Protein AF-X8BE16-F1 (afdb_monomer)

pLDDT: mean 88.5, std 15.66, range [42.41, 98.69]

InterPro domains:
  IPR003726 Homocysteine-binding domain [PF02574] (1-75)
  IPR003726 Homocysteine-binding domain [PS50970] (1-75)
  IPR036589 Homocysteine-binding domain superfamily [G3DSA:3.20.20.330] (1-87)
  IPR036589 Homocysteine-binding domain superfamily [SSF82282] (1-118)
  IPR050554 Methionine Synthase/Corrinoid [PTHR458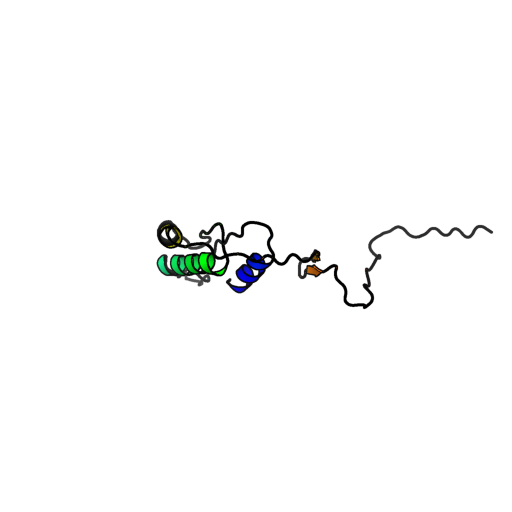33] (1-114)

Nearest PDB structures (foldseek):
  8ssc-assembly1_A  TM=8.757E-01  e=8.999E-10  Thermus thermophilus HB8
  1q7q-assembly2_B  TM=9.076E-01  e=7.620E-06  Thermotoga maritima
  1q8a-assembly1_A  TM=9.041E-01  e=8.679E-06  Thermotoga maritima
  3bol-assembly1_A  TM=9.064E-01  e=9.263E-06  Thermotoga maritima
  4v87-assembly2_CN  TM=3.162E-01  e=3.890E+00  Thermus thermophilus HB8

Secondary structure (DSSP, 8-state):
-HHHHHHHHHH-SS--EE---SSS-EEETTEEE----HHHHHHHHHHHHHHH--SEE---TT--HHHHHHHHHHHTTPPPPP-------EEE-SS-EEES---SS------TT-----------

Mean predicted aligned error: 8.75 Å

Foldseek 3Di:
DLVVLQVCLQAPPDAAEDAEELDDWDQDPVGTARPRDLQNLLVVVLVSQQPRVHDYYYYDHNDDPSSRVSNVVSNPPRDGHDGNYDYFDWDDDPPDTDGPDDDPDDDDDDPVPDPDDPPPDPDD

Organism: NCBI:txid1299334

Structure (mmCIF, N/CA/C/O backbone):
data_AF-X8BE16-F1
#
_entry.id   AF-X8BE16-F1
#
loop_
_atom_site.group_PDB
_atom_site.id
_atom_site.type_symbol
_atom_site.label_atom_id
_atom_site.label_alt_id
_atom_site.label_comp_id
_atom_site.label_asym_id
_atom_site.label_entity_id
_atom_site.label_seq_id
_atom_site.pdbx_PDB_ins_code
_atom_site.Cartn_x
_atom_site.Cartn_y
_atom_site.Cartn_z
_atom_site.occupancy
_atom_site.B_iso_or_equiv
_atom_site.auth_seq_id
_atom_site.auth_comp_id
_atom_site.auth_asym_id
_atom_site.auth_atom_id
_atom_site.pdbx_PDB_model_num
ATOM 1 N N . MET A 1 1 ? -3.693 6.414 -4.199 1.00 84.44 1 MET A N 1
ATOM 2 C CA . MET A 1 1 ? -2.834 5.275 -3.798 1.00 84.44 1 MET A CA 1
ATOM 3 C C . MET A 1 1 ? -2.577 4.322 -4.964 1.00 84.44 1 MET A C 1
ATOM 5 O O . MET A 1 1 ? -1.422 4.008 -5.215 1.00 84.44 1 MET A O 1
ATOM 9 N N . SER A 1 2 ? -3.610 3.931 -5.716 1.00 91.25 2 SER A N 1
ATOM 10 C CA . SER A 1 2 ? -3.537 2.911 -6.775 1.00 91.25 2 SER A CA 1
ATOM 11 C C . SER A 1 2 ? -2.425 3.115 -7.809 1.00 91.25 2 SER A C 1
ATOM 13 O O . SER A 1 2 ? -1.755 2.152 -8.147 1.00 91.25 2 SER A O 1
ATOM 15 N N . GLU A 1 3 ? -2.147 4.348 -8.249 1.00 95.19 3 GLU A N 1
ATOM 16 C CA . GLU A 1 3 ? -1.057 4.589 -9.215 1.00 95.19 3 GLU A CA 1
ATOM 17 C C . GLU A 1 3 ? 0.333 4.246 -8.654 1.00 95.19 3 GLU A C 1
ATOM 19 O O . GLU A 1 3 ? 1.158 3.640 -9.332 1.00 95.19 3 GLU A O 1
ATOM 24 N N . HIS A 1 4 ? 0.579 4.541 -7.375 1.00 95.25 4 HIS A N 1
ATOM 25 C CA . HIS A 1 4 ? 1.850 4.210 -6.726 1.00 95.25 4 HIS A CA 1
ATOM 26 C C . HIS A 1 4 ? 2.001 2.691 -6.586 1.00 95.25 4 HIS A C 1
ATOM 28 O O . HIS A 1 4 ? 3.076 2.147 -6.829 1.00 95.25 4 HIS A O 1
ATOM 34 N N . LEU A 1 5 ? 0.910 1.994 -6.251 1.00 97.12 5 LEU A N 1
ATOM 35 C CA . LEU A 1 5 ? 0.890 0.532 -6.186 1.00 97.12 5 LEU A CA 1
ATOM 36 C C . LEU A 1 5 ? 1.083 -0.095 -7.562 1.00 97.12 5 LEU A C 1
ATOM 38 O O . LEU A 1 5 ? 1.858 -1.037 -7.685 1.00 97.12 5 LEU A O 1
ATOM 42 N N . ARG A 1 6 ? 0.448 0.447 -8.602 1.00 96.12 6 ARG A N 1
ATOM 43 C CA . ARG A 1 6 ? 0.628 0.015 -9.990 1.00 96.12 6 ARG A CA 1
ATOM 44 C C . ARG A 1 6 ? 2.083 0.138 -10.425 1.00 96.12 6 ARG A C 1
ATOM 46 O O . ARG A 1 6 ? 2.637 -0.822 -10.959 1.00 96.12 6 ARG A O 1
ATOM 53 N N . HIS A 1 7 ? 2.708 1.283 -10.157 1.00 95.12 7 HIS A N 1
ATOM 54 C CA . HIS A 1 7 ? 4.119 1.505 -10.451 1.00 95.12 7 HIS A CA 1
ATOM 55 C C . HIS A 1 7 ? 5.007 0.506 -9.693 1.00 95.12 7 HIS A C 1
ATOM 57 O O . HIS A 1 7 ? 5.761 -0.249 -10.306 1.00 95.12 7 HIS A O 1
ATOM 63 N N . LEU A 1 8 ? 4.870 0.420 -8.366 1.00 96.00 8 LEU A N 1
ATOM 64 C CA . LEU A 1 8 ? 5.670 -0.502 -7.555 1.00 96.00 8 LEU A CA 1
ATOM 65 C C . LEU A 1 8 ? 5.468 -1.963 -7.966 1.00 96.00 8 LEU A C 1
ATOM 67 O O . LEU A 1 8 ? 6.434 -2.7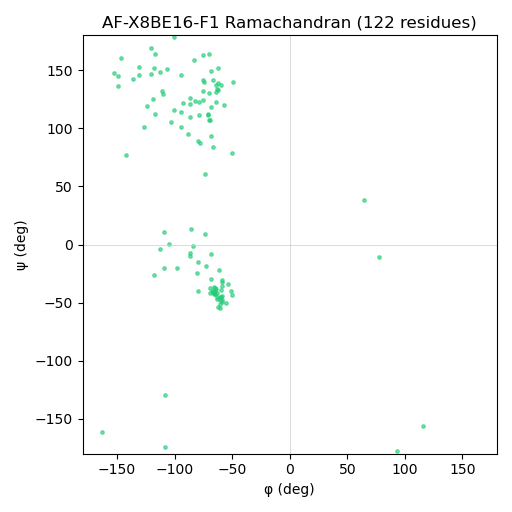13 -8.048 1.00 96.00 8 LEU A O 1
ATOM 71 N N . SER A 1 9 ? 4.246 -2.370 -8.291 1.00 96.69 9 SER A N 1
ATOM 72 C CA . SER A 1 9 ? 3.946 -3.761 -8.647 1.00 96.69 9 SER A CA 1
ATOM 73 C C . SER A 1 9 ? 4.566 -4.173 -9.978 1.00 96.69 9 SER A C 1
ATOM 75 O O . SER A 1 9 ? 4.949 -5.336 -10.123 1.00 96.69 9 SER A O 1
ATOM 77 N N . ARG A 1 10 ? 4.735 -3.217 -10.902 1.00 96.25 10 ARG A N 1
ATOM 78 C CA . ARG A 1 10 ? 5.411 -3.402 -12.195 1.00 96.25 10 ARG A CA 1
ATOM 79 C C . ARG A 1 10 ? 6.933 -3.349 -12.114 1.00 96.25 10 ARG A C 1
ATOM 81 O O . ARG A 1 10 ? 7.578 -3.915 -12.985 1.00 96.25 10 ARG A O 1
ATOM 88 N N . HIS A 1 11 ? 7.523 -2.687 -11.120 1.00 95.62 11 HIS A N 1
ATOM 89 C CA . HIS A 1 11 ? 8.974 -2.434 -11.112 1.00 95.62 11 HIS A CA 1
ATOM 90 C C . HIS 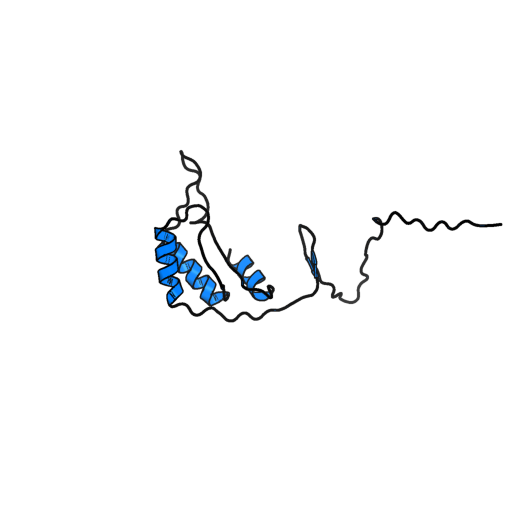A 1 11 ? 9.726 -3.068 -9.937 1.00 95.62 11 HIS A C 1
ATOM 92 O O . HIS A 1 11 ? 10.914 -3.379 -10.055 1.00 95.62 11 HIS A O 1
ATOM 98 N N . ALA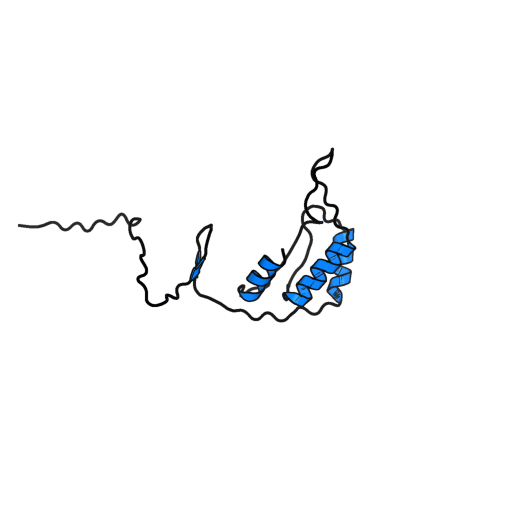 A 1 12 ? 9.068 -3.297 -8.800 1.00 95.62 12 ALA A N 1
ATOM 99 C CA . ALA A 1 12 ? 9.707 -3.921 -7.653 1.00 95.62 12 ALA A CA 1
ATOM 100 C C . ALA A 1 12 ? 9.991 -5.400 -7.946 1.00 95.62 12 ALA A C 1
ATOM 102 O O . ALA A 1 12 ? 9.107 -6.154 -8.337 1.00 95.62 12 ALA A O 1
ATOM 103 N N . ARG A 1 13 ? 11.226 -5.837 -7.690 1.00 95.31 13 ARG A N 1
ATOM 104 C CA . ARG A 1 13 ? 11.625 -7.257 -7.769 1.00 95.31 13 ARG A CA 1
ATOM 105 C C . ARG A 1 13 ? 11.320 -8.045 -6.492 1.00 95.31 13 ARG A C 1
ATOM 107 O O . ARG A 1 13 ? 11.614 -9.229 -6.408 1.00 95.31 13 ARG A O 1
ATOM 114 N N . ILE A 1 14 ? 10.766 -7.365 -5.494 1.00 96.00 14 ILE A N 1
ATOM 115 C CA . ILE A 1 14 ? 10.456 -7.894 -4.167 1.00 96.00 14 ILE A CA 1
ATOM 116 C C . ILE A 1 14 ? 8.941 -7.854 -3.911 1.00 96.00 14 ILE A C 1
ATOM 118 O O . ILE A 1 14 ? 8.210 -7.160 -4.638 1.00 96.00 14 ILE A O 1
ATOM 122 N N . PRO A 1 15 ? 8.450 -8.589 -2.894 1.00 96.81 15 PRO A N 1
ATOM 123 C CA . PRO A 1 15 ? 7.090 -8.443 -2.384 1.00 96.81 15 PRO A CA 1
ATOM 124 C C . PRO A 1 15 ? 6.727 -6.978 -2.113 1.00 96.81 15 PRO A C 1
ATOM 126 O O . PRO A 1 15 ? 7.555 -6.210 -1.625 1.00 96.81 15 PRO A O 1
ATOM 129 N N . VAL A 1 16 ? 5.491 -6.592 -2.439 1.00 97.56 16 VAL A N 1
ATOM 130 C CA . VAL A 1 16 ? 4.970 -5.240 -2.186 1.00 97.56 16 VAL A CA 1
ATOM 131 C C . VAL A 1 16 ? 3.913 -5.333 -1.097 1.00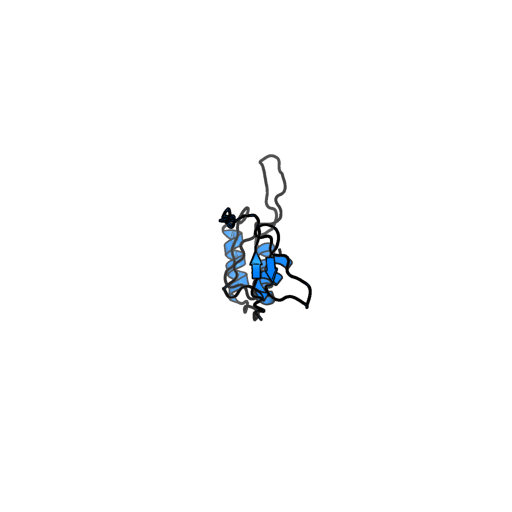 97.56 16 VAL A C 1
ATOM 133 O O . VAL A 1 16 ? 3.025 -6.186 -1.156 1.00 97.56 16 VAL A O 1
ATOM 136 N N . SER A 1 17 ? 4.019 -4.449 -0.110 1.00 97.56 17 SER A N 1
ATOM 137 C CA . SER A 1 17 ? 3.055 -4.308 0.976 1.00 97.56 17 SER A CA 1
ATOM 138 C C . SER A 1 17 ? 2.409 -2.930 0.966 1.00 97.56 17 SER A C 1
ATOM 140 O O . SER A 1 17 ? 3.058 -1.954 0.585 1.00 97.56 17 SER A O 1
ATOM 142 N N . VAL A 1 18 ? 1.174 -2.821 1.456 1.00 97.56 18 VAL A N 1
ATOM 143 C CA . VAL A 1 18 ? 0.511 -1.522 1.643 1.00 97.56 18 VAL A CA 1
ATOM 144 C C . VAL A 1 18 ? -0.204 -1.438 2.987 1.00 97.56 18 VAL A C 1
ATOM 146 O O . VAL A 1 18 ? -0.793 -2.405 3.461 1.00 97.56 18 VAL A O 1
ATOM 149 N N . MET A 1 19 ? -0.153 -0.256 3.593 1.00 97.12 19 MET A N 1
ATOM 150 C CA . MET A 1 19 ? -0.749 0.026 4.894 1.00 97.12 19 MET A CA 1
ATOM 151 C C . MET A 1 19 ? -1.335 1.448 4.882 1.00 97.12 19 MET A C 1
ATOM 153 O O . MET A 1 19 ? -0.677 2.387 5.332 1.00 97.12 19 MET A O 1
ATOM 157 N N . PRO A 1 20 ? -2.513 1.660 4.263 1.00 97.12 20 PRO A N 1
ATOM 158 C CA . PRO A 1 20 ? -3.122 2.982 4.176 1.00 97.12 20 PRO A CA 1
ATOM 159 C C . PRO A 1 20 ? -3.753 3.406 5.512 1.00 97.12 20 PRO A C 1
ATOM 161 O O . PRO A 1 20 ? -4.017 2.589 6.396 1.00 97.12 20 PRO A O 1
ATOM 164 N N . ASN A 1 21 ? -4.020 4.704 5.641 1.00 97.19 21 ASN A N 1
ATOM 165 C CA . ASN A 1 21 ? -4.870 5.239 6.706 1.00 97.19 21 ASN A CA 1
ATOM 166 C C . ASN A 1 21 ? -6.338 4.830 6.482 1.00 97.19 21 ASN A C 1
ATOM 168 O O . ASN A 1 21 ? -6.715 4.484 5.358 1.00 97.19 21 ASN A O 1
ATOM 172 N N . ALA A 1 22 ? -7.183 4.953 7.511 1.00 96.94 22 ALA A N 1
ATOM 173 C CA . ALA A 1 22 ? -8.643 4.835 7.392 1.00 96.94 22 ALA A CA 1
ATOM 174 C C . ALA A 1 22 ? -9.254 6.080 6.706 1.00 96.94 22 ALA A C 1
ATOM 176 O O . ALA A 1 22 ? -10.084 6.802 7.252 1.00 96.94 22 ALA A O 1
ATOM 177 N N . GLY A 1 23 ? -8.834 6.336 5.468 1.00 94.69 23 GLY A N 1
ATOM 178 C CA . GLY A 1 23 ? -9.259 7.485 4.674 1.00 94.69 23 GLY A CA 1
ATOM 179 C C . GLY A 1 23 ? -8.329 8.687 4.802 1.00 94.69 23 GLY A C 1
ATOM 180 O O . GLY A 1 23 ? -7.267 8.635 5.430 1.00 94.69 23 GLY A O 1
ATOM 181 N N . LEU A 1 24 ? -8.712 9.776 4.137 1.00 94.88 24 LEU A N 1
ATOM 182 C CA . LEU A 1 24 ? -8.002 11.045 4.254 1.00 94.88 24 LEU A CA 1
ATOM 183 C C . LEU A 1 24 ? -8.330 11.698 5.603 1.00 94.88 24 LEU A C 1
ATOM 185 O O . LEU A 1 24 ? -9.490 11.656 6.016 1.00 94.88 24 LEU A O 1
ATOM 189 N N . PRO A 1 25 ? -7.337 12.301 6.279 1.00 94.69 25 PRO A N 1
ATOM 190 C CA . PRO A 1 25 ? -7.571 12.965 7.549 1.00 94.69 25 PRO A CA 1
ATOM 191 C C . PRO A 1 25 ? -8.510 14.158 7.361 1.00 94.69 25 PRO A C 1
ATOM 193 O O . PRO A 1 25 ? -8.291 15.007 6.494 1.00 94.69 25 PRO A O 1
ATOM 196 N N . VAL A 1 26 ? -9.526 14.237 8.212 1.00 95.62 26 VAL A N 1
ATOM 197 C CA . VAL A 1 26 ? -10.444 15.370 8.333 1.00 95.62 26 VAL A CA 1
ATOM 198 C C . VAL A 1 26 ? -10.156 16.064 9.657 1.00 95.62 26 VAL A C 1
ATOM 200 O O . VAL A 1 26 ? -10.064 15.412 10.691 1.00 95.62 26 VAL A O 1
ATOM 203 N N . LEU A 1 27 ? -9.975 17.384 9.647 1.00 95.56 27 LEU A N 1
ATOM 204 C CA . LEU A 1 27 ? -9.734 18.133 10.881 1.00 95.56 27 LEU A CA 1
ATOM 205 C C . LEU A 1 27 ? -11.055 18.364 11.619 1.00 95.56 27 LEU A C 1
ATOM 207 O O . LEU A 1 27 ? -11.906 19.123 11.158 1.00 95.56 27 LEU A O 1
ATOM 211 N N . GLY A 1 28 ? -11.198 17.708 12.764 1.00 90.19 28 GLY A N 1
ATOM 212 C CA . GLY A 1 28 ? -12.268 17.913 13.726 1.00 90.19 28 GLY A CA 1
ATOM 213 C C . GLY A 1 28 ? -11.826 18.777 14.916 1.00 90.19 28 GLY A C 1
ATOM 214 O O . GLY A 1 28 ? -10.659 19.169 15.026 1.00 90.19 28 GLY A O 1
ATOM 215 N N . PRO A 1 29 ? -12.742 19.058 15.857 1.00 90.38 29 PRO A N 1
ATOM 216 C CA . PRO A 1 29 ? -12.462 19.866 17.048 1.00 90.38 29 PRO A CA 1
ATOM 217 C C . PRO A 1 29 ? -11.387 19.262 17.966 1.00 90.38 29 PRO A C 1
ATOM 219 O O . PRO A 1 29 ? -10.757 19.990 18.728 1.00 90.38 29 PRO A O 1
ATOM 222 N N . ASN A 1 30 ? -11.151 17.949 17.873 1.00 88.19 30 ASN A N 1
ATOM 223 C CA . ASN A 1 30 ? -10.198 17.211 18.706 1.00 88.19 30 ASN A CA 1
ATOM 224 C C . ASN A 1 30 ? -8.941 16.753 17.937 1.00 88.19 30 ASN A C 1
ATOM 226 O O . ASN A 1 30 ? -8.166 15.952 18.458 1.00 88.19 30 ASN A O 1
ATOM 230 N N . GLY A 1 31 ? -8.730 17.239 16.707 1.00 90.88 31 GLY A N 1
ATOM 231 C CA . GLY A 1 31 ? -7.603 16.855 15.853 1.00 90.88 31 GLY A CA 1
ATOM 232 C C . GLY A 1 31 ? -8.028 16.129 14.575 1.00 90.88 31 GLY A C 1
ATOM 233 O O . GLY A 1 31 ? -9.133 16.319 14.081 1.00 90.88 31 GLY A O 1
ATOM 234 N N . ALA A 1 32 ? -7.121 15.339 13.999 1.00 92.69 32 ALA A N 1
ATOM 235 C CA . ALA A 1 32 ? -7.376 14.621 12.752 1.00 92.69 32 ALA A CA 1
ATOM 236 C C . ALA A 1 32 ? -8.216 13.352 12.984 1.00 92.69 32 ALA A C 1
ATOM 238 O O . ALA A 1 32 ? -7.803 12.451 13.715 1.00 92.69 32 ALA A O 1
ATOM 239 N N . GLU A 1 33 ? -9.357 13.269 12.308 1.00 94.31 33 GLU A N 1
ATOM 240 C CA . GLU A 1 33 ? -10.275 12.132 12.272 1.00 94.31 33 GLU A CA 1
ATOM 241 C C . GLU A 1 33 ? -10.177 11.402 10.923 1.00 94.31 33 GLU A C 1
ATOM 243 O O . GLU A 1 33 ? -9.858 11.998 9.894 1.00 94.31 33 GLU A O 1
ATOM 248 N N . TYR A 1 34 ? -10.442 10.096 10.926 1.00 96.50 34 TYR A N 1
ATOM 249 C CA . TYR A 1 34 ? -10.269 9.209 9.773 1.00 96.50 34 TYR A CA 1
ATOM 250 C C . TYR A 1 34 ? -11.588 8.467 9.514 1.00 96.50 34 TYR A C 1
ATOM 252 O O . TYR A 1 34 ? -11.911 7.546 10.264 1.00 96.50 34 TYR A O 1
ATOM 260 N N . PRO A 1 35 ? -12.393 8.900 8.528 1.00 95.56 35 PRO A N 1
ATOM 261 C CA . PRO A 1 35 ? -13.803 8.514 8.443 1.00 95.56 35 PRO A CA 1
ATOM 262 C C . PRO A 1 35 ? -14.071 7.194 7.708 1.00 95.56 35 PRO A C 1
ATOM 264 O O . PRO A 1 35 ? -15.213 6.733 7.722 1.00 95.56 35 PRO A O 1
ATOM 267 N N . LEU A 1 36 ? -13.069 6.604 7.045 1.00 97.44 36 LEU A N 1
ATOM 268 C CA . LEU A 1 36 ? -13.260 5.379 6.262 1.00 97.44 36 LEU A CA 1
ATOM 269 C C . LEU A 1 36 ? -13.674 4.239 7.189 1.00 97.44 36 LEU A C 1
ATOM 271 O O . LEU A 1 36 ? -13.068 4.040 8.240 1.00 97.44 36 LEU A O 1
ATOM 275 N N . GLN A 1 37 ? -14.694 3.493 6.794 1.00 98.31 37 GLN A N 1
ATOM 276 C CA . GLN A 1 37 ? -15.230 2.399 7.583 1.00 98.31 37 GLN A CA 1
ATOM 277 C C . GLN A 1 37 ? -14.425 1.101 7.388 1.00 98.31 37 GLN A C 1
ATOM 279 O O . GLN A 1 37 ? -13.767 0.912 6.358 1.00 98.31 37 GLN A O 1
ATOM 284 N N . PRO A 1 38 ? -14.516 0.157 8.346 1.00 98.56 38 PRO A N 1
ATOM 285 C CA . PRO A 1 38 ? -13.865 -1.151 8.262 1.00 98.56 38 PRO A CA 1
ATOM 286 C C . PRO A 1 38 ? -14.103 -1.906 6.950 1.00 98.56 38 PRO A C 1
ATOM 288 O O . PRO A 1 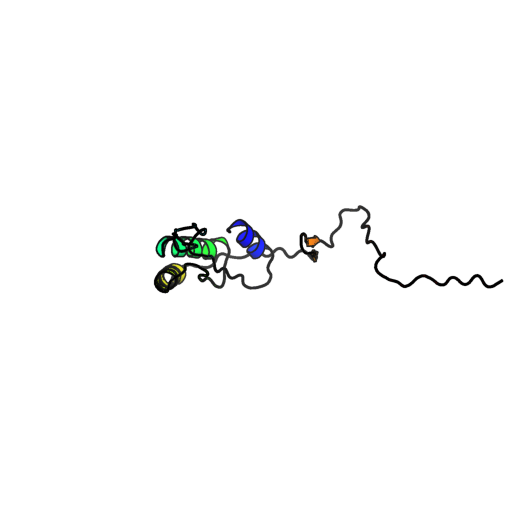38 ? -13.160 -2.464 6.389 1.00 98.56 38 PRO A O 1
ATOM 291 N N . ASP A 1 39 ? -15.341 -1.902 6.452 1.00 98.44 39 ASP A N 1
ATOM 292 C CA . ASP A 1 39 ? -15.722 -2.591 5.215 1.00 98.44 39 ASP A CA 1
ATOM 293 C C . ASP A 1 39 ? -15.122 -1.940 3.970 1.00 98.44 39 ASP A C 1
ATOM 295 O O . ASP A 1 39 ? -14.602 -2.637 3.102 1.00 98.44 39 ASP A O 1
ATOM 299 N N . GLU A 1 40 ? -15.117 -0.609 3.917 1.00 98.19 40 GLU A N 1
ATOM 300 C CA . GLU A 1 40 ? -14.561 0.147 2.792 1.00 98.19 40 GLU A CA 1
ATOM 301 C C . GLU A 1 40 ? -13.045 -0.073 2.677 1.00 98.19 40 GLU A C 1
ATOM 303 O O . GLU A 1 40 ? -12.507 -0.252 1.582 1.00 98.19 40 GLU A O 1
ATOM 308 N N . LEU A 1 41 ? -12.338 -0.114 3.816 1.00 98.31 41 LEU A N 1
ATOM 309 C CA . LEU A 1 41 ? -10.913 -0.440 3.830 1.00 98.31 41 LEU A CA 1
ATOM 310 C C . LEU A 1 41 ? -10.658 -1.883 3.369 1.00 98.31 41 LEU A C 1
ATOM 312 O O . LEU A 1 41 ? -9.714 -2.132 2.615 1.00 98.31 41 LEU A O 1
ATOM 316 N N . ALA A 1 42 ? -11.481 -2.829 3.826 1.00 98.25 42 ALA A N 1
ATOM 317 C CA . ALA A 1 42 ? -11.369 -4.235 3.459 1.00 98.25 42 ALA A CA 1
ATOM 318 C C . ALA A 1 42 ? -11.593 -4.460 1.958 1.00 98.25 42 ALA A C 1
ATOM 320 O O . ALA A 1 42 ? -10.792 -5.149 1.324 1.00 98.25 42 ALA A O 1
ATOM 321 N N . GLU A 1 43 ? -12.619 -3.831 1.384 1.00 97.94 43 GLU A N 1
ATOM 322 C CA . GLU A 1 43 ? -12.915 -3.881 -0.049 1.00 97.94 43 GLU A CA 1
ATOM 323 C C . GLU A 1 43 ? -11.756 -3.315 -0.880 1.00 97.94 43 GLU A C 1
ATOM 325 O O . GLU A 1 43 ? -11.268 -3.974 -1.802 1.00 97.94 43 GLU A O 1
ATOM 330 N N . ALA A 1 44 ? -11.241 -2.138 -0.505 1.00 97.44 44 ALA A N 1
ATOM 331 C CA . ALA A 1 44 ? -10.120 -1.519 -1.204 1.00 97.44 44 ALA A CA 1
ATOM 332 C C . ALA A 1 44 ? -8.859 -2.402 -1.180 1.00 97.44 44 ALA A C 1
ATOM 334 O O . ALA A 1 44 ? -8.210 -2.591 -2.211 1.00 97.44 44 ALA A O 1
ATOM 335 N N . LEU A 1 45 ? -8.507 -2.968 -0.020 1.00 97.94 45 LEU A N 1
ATOM 336 C CA . LEU A 1 45 ? -7.321 -3.819 0.118 1.00 97.94 45 LEU A CA 1
ATOM 337 C C . LEU A 1 45 ? -7.472 -5.164 -0.602 1.00 97.94 45 LEU A C 1
ATOM 339 O O . LEU A 1 45 ? -6.508 -5.619 -1.219 1.00 97.94 45 LEU A O 1
ATOM 343 N N . ALA A 1 46 ? -8.661 -5.770 -0.585 1.00 98.00 46 ALA A N 1
ATOM 344 C CA . ALA A 1 46 ? -8.958 -6.960 -1.381 1.00 98.00 46 ALA A CA 1
ATOM 345 C C . ALA A 1 46 ? -8.789 -6.680 -2.884 1.00 98.00 46 ALA A C 1
ATOM 347 O O . ALA A 1 46 ? -8.110 -7.439 -3.580 1.00 98.00 46 ALA A O 1
ATOM 348 N N . GLY A 1 47 ? -9.316 -5.547 -3.362 1.00 97.56 47 GLY A N 1
ATOM 349 C CA . GLY A 1 47 ? -9.129 -5.088 -4.738 1.00 97.56 47 GLY A CA 1
ATOM 350 C C . GLY A 1 47 ? -7.654 -4.889 -5.094 1.00 97.56 47 GLY A C 1
ATOM 351 O O . GLY A 1 47 ? -7.200 -5.361 -6.133 1.00 97.56 47 GLY A O 1
ATOM 352 N N . PHE A 1 48 ? -6.867 -4.274 -4.207 1.00 97.75 48 PHE A N 1
ATOM 353 C CA . PHE A 1 48 ? -5.435 -4.079 -4.448 1.00 97.75 48 PHE A CA 1
ATOM 354 C C . PHE A 1 48 ? -4.646 -5.387 -4.490 1.00 97.75 48 PHE A C 1
ATOM 356 O O . PHE A 1 48 ? -3.727 -5.504 -5.297 1.00 97.75 48 PHE A O 1
ATOM 363 N N . ILE A 1 49 ? -4.980 -6.381 -3.666 1.00 98.06 49 ILE A N 1
ATOM 364 C CA . ILE A 1 49 ? -4.339 -7.702 -3.740 1.00 98.06 49 ILE A CA 1
ATOM 365 C C . ILE A 1 49 ? -4.631 -8.355 -5.095 1.00 98.06 49 ILE A C 1
ATOM 367 O O . ILE A 1 49 ? -3.703 -8.836 -5.748 1.00 98.06 49 ILE A O 1
ATOM 371 N N . ALA A 1 50 ? -5.892 -8.332 -5.530 1.00 97.81 50 ALA A N 1
ATOM 372 C CA . ALA A 1 50 ? -6.309 -8.924 -6.796 1.00 97.81 50 ALA A CA 1
ATOM 373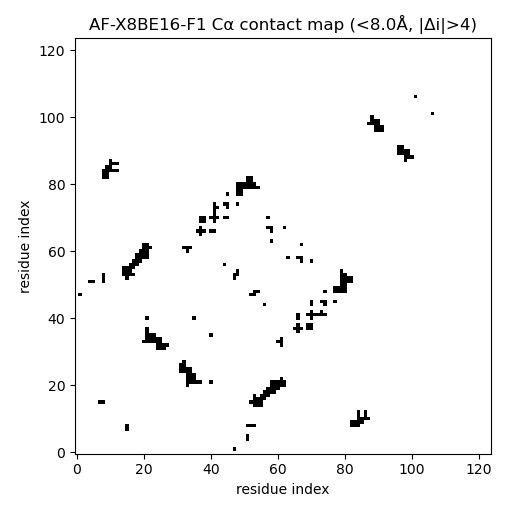 C C . ALA A 1 50 ? -5.705 -8.204 -8.017 1.00 97.81 50 ALA A C 1
ATOM 375 O O . ALA A 1 50 ? -5.238 -8.862 -8.940 1.00 97.81 50 ALA A O 1
ATOM 376 N N . GLU A 1 51 ? -5.671 -6.867 -8.025 1.00 97.50 51 GLU A N 1
ATOM 377 C CA . GLU A 1 51 ? -5.167 -6.083 -9.164 1.00 97.50 51 GLU A CA 1
ATOM 378 C C . GLU A 1 51 ? -3.632 -6.021 -9.203 1.00 97.50 51 GLU A C 1
ATOM 380 O O . GLU A 1 51 ? -3.029 -6.081 -10.274 1.00 97.50 51 GLU A O 1
ATOM 385 N N . PHE A 1 52 ? -2.985 -5.879 -8.043 1.00 97.75 52 PHE A N 1
ATOM 386 C CA . PHE A 1 52 ? -1.563 -5.533 -7.959 1.00 97.75 52 PHE A CA 1
ATOM 387 C C . PHE A 1 52 ? -0.674 -6.649 -7.405 1.00 97.75 52 PHE A C 1
ATOM 389 O O . PHE A 1 52 ? 0.544 -6.483 -7.361 1.00 97.75 52 PHE A O 1
ATOM 396 N N . GLY A 1 53 ? -1.239 -7.784 -6.985 1.00 97.44 53 GLY A N 1
ATOM 397 C CA . GLY A 1 53 ? -0.454 -8.913 -6.477 1.00 97.44 53 GLY A CA 1
ATOM 398 C C . GLY A 1 53 ? 0.301 -8.586 -5.190 1.00 97.44 53 GLY A C 1
ATOM 399 O O . GLY A 1 53 ? 1.466 -8.962 -5.024 1.00 97.44 53 GLY A O 1
ATOM 400 N N . LEU A 1 54 ? -0.332 -7.817 -4.299 1.00 97.50 54 LEU A N 1
ATOM 401 C CA . LEU A 1 54 ? 0.267 -7.432 -3.023 1.00 97.50 54 LEU A CA 1
ATOM 402 C C . LEU A 1 54 ? 0.452 -8.653 -2.120 1.00 97.50 54 LEU A C 1
ATOM 404 O O . LEU A 1 54 ? -0.399 -9.537 -2.062 1.00 97.50 54 LEU A O 1
ATOM 408 N N . SER A 1 55 ? 1.565 -8.683 -1.392 1.00 96.50 55 SER A N 1
ATOM 409 C CA . SER A 1 55 ? 1.941 -9.824 -0.546 1.00 96.50 55 SER A CA 1
ATOM 410 C C . SER A 1 55 ? 1.578 -9.630 0.924 1.00 96.50 55 SER A C 1
ATOM 412 O O . SER A 1 55 ? 1.501 -10.600 1.670 1.00 96.50 55 SER A O 1
ATOM 414 N N . LEU A 1 56 ? 1.380 -8.382 1.353 1.00 96.94 56 LEU A N 1
ATOM 415 C CA . LEU A 1 56 ? 0.995 -8.041 2.719 1.00 96.94 56 LEU A CA 1
ATOM 416 C C . LEU A 1 56 ? 0.153 -6.765 2.720 1.00 96.94 56 LEU A C 1
ATOM 418 O O . LEU A 1 56 ? 0.497 -5.784 2.058 1.00 96.94 56 LEU A O 1
ATOM 422 N N . VAL A 1 57 ? -0.925 -6.762 3.497 1.00 98.00 57 VAL A N 1
ATOM 423 C CA . VAL A 1 57 ? -1.779 -5.588 3.687 1.00 98.00 57 VAL A CA 1
ATOM 424 C C . VAL A 1 57 ? -2.031 -5.336 5.169 1.00 98.00 57 VAL A C 1
ATOM 426 O O . VAL A 1 57 ? -1.999 -6.265 5.975 1.00 98.00 57 VAL A O 1
ATOM 429 N N . GLY A 1 58 ? -2.282 -4.082 5.531 1.00 97.12 58 GLY A N 1
ATOM 430 C CA . GLY A 1 58 ? -2.579 -3.682 6.905 1.00 97.12 58 GLY A CA 1
ATOM 431 C C . GLY A 1 58 ? -3.216 -2.299 6.983 1.00 97.12 58 GLY A C 1
ATOM 432 O O . GLY A 1 58 ? -3.705 -1.781 5.983 1.00 97.12 58 GLY A O 1
ATOM 433 N N . GLY A 1 59 ? -3.177 -1.693 8.170 1.00 97.38 59 GLY A N 1
ATOM 434 C CA . GLY A 1 59 ? -3.697 -0.352 8.432 1.00 97.38 59 GLY A CA 1
ATOM 435 C C . GLY A 1 59 ? -2.713 0.560 9.172 1.00 97.38 59 GLY A C 1
ATOM 436 O O . GLY A 1 59 ? -1.929 0.084 9.988 1.00 97.38 59 GLY A O 1
ATOM 437 N N . CYS A 1 60 ? -2.738 1.861 8.867 1.00 96.88 60 CYS A N 1
ATOM 438 C CA . CYS A 1 60 ? -1.952 2.901 9.541 1.00 96.88 60 CYS A CA 1
ATOM 439 C C . CYS A 1 60 ? -2.872 3.787 10.413 1.00 96.88 60 CYS A C 1
ATOM 441 O O . CYS A 1 60 ? -3.670 3.271 11.199 1.00 96.88 60 CYS A O 1
ATOM 443 N N . CYS A 1 61 ? -2.802 5.116 10.297 1.00 96.75 61 CYS A N 1
ATOM 444 C CA . CYS A 1 61 ? -3.567 6.040 11.132 1.00 96.75 61 CYS A CA 1
ATOM 445 C C . CYS A 1 61 ? -5.083 5.873 10.949 1.00 96.75 61 CYS A C 1
ATOM 447 O O . CYS A 1 61 ? -5.575 5.683 9.835 1.00 96.75 61 CYS A O 1
ATOM 449 N N . GLY A 1 62 ? -5.822 5.942 12.058 1.00 95.62 62 GLY A N 1
ATOM 450 C CA . GLY A 1 62 ? -7.277 5.779 12.074 1.00 95.62 62 GLY A CA 1
ATOM 451 C C . GLY A 1 62 ? -7.768 4.335 11.971 1.00 95.62 62 GLY A C 1
ATOM 452 O O . GLY A 1 62 ? -8.941 4.078 12.219 1.00 95.62 62 GLY A O 1
ATOM 453 N N . THR A 1 63 ? -6.894 3.376 11.653 1.00 97.88 63 THR A N 1
ATOM 454 C CA . THR A 1 63 ? -7.294 1.967 11.616 1.00 97.88 63 THR A CA 1
ATOM 455 C C . THR A 1 63 ? -7.439 1.400 13.026 1.00 97.88 63 THR A C 1
ATOM 457 O O . THR A 1 63 ? -6.692 1.736 13.944 1.00 97.88 63 THR A O 1
ATOM 460 N N . THR A 1 64 ? -8.447 0.552 13.208 1.00 98.19 64 THR A N 1
ATOM 461 C CA . THR A 1 64 ? -8.813 -0.042 14.501 1.00 98.19 64 THR A CA 1
ATOM 462 C C . THR A 1 64 ? -8.742 -1.569 14.424 1.00 98.19 64 THR A C 1
ATOM 464 O O . THR A 1 64 ? -8.669 -2.122 13.324 1.00 98.19 64 THR A O 1
ATOM 467 N N . PRO A 1 65 ? -8.816 -2.297 15.553 1.00 98.56 65 PRO A N 1
ATOM 468 C CA . PRO A 1 65 ? -8.917 -3.756 15.516 1.00 98.56 65 PRO A CA 1
ATOM 469 C C . PRO A 1 65 ? -10.071 -4.262 14.639 1.00 98.56 65 PRO A C 1
ATOM 471 O O . PRO A 1 65 ? -9.920 -5.273 13.959 1.00 98.56 65 PRO A O 1
ATOM 474 N N . GLU A 1 66 ? -11.186 -3.527 14.589 1.00 98.56 66 GLU A N 1
ATOM 475 C CA . GLU A 1 66 ? -12.323 -3.870 13.732 1.00 98.56 66 GLU A CA 1
ATOM 476 C C . GLU A 1 66 ? -11.983 -3.743 12.241 1.00 98.56 66 GLU A C 1
ATOM 478 O O . GLU A 1 66 ? -12.295 -4.643 11.464 1.00 98.56 66 GLU A O 1
ATOM 483 N N . HIS A 1 67 ? -11.252 -2.696 11.843 1.00 98.69 67 HIS A N 1
ATOM 484 C CA . HIS A 1 67 ? -10.720 -2.587 10.481 1.00 98.69 67 HIS A CA 1
ATOM 485 C C . HIS A 1 67 ? -9.874 -3.807 10.116 1.00 98.69 67 HIS A C 1
ATOM 487 O O . HIS A 1 67 ? -10.099 -4.442 9.090 1.00 98.69 67 HIS A O 1
ATOM 493 N N . ILE A 1 68 ? -8.918 -4.170 10.975 1.00 98.50 68 ILE A N 1
ATOM 494 C CA . ILE A 1 68 ? -8.016 -5.295 10.710 1.00 98.50 68 ILE A CA 1
ATOM 495 C C . ILE A 1 68 ? -8.779 -6.622 10.654 1.00 98.50 68 ILE A C 1
ATOM 497 O O . ILE A 1 68 ? -8.474 -7.454 9.802 1.00 98.50 68 ILE A O 1
ATOM 501 N N . ARG A 1 69 ? -9.804 -6.811 11.494 1.00 98.62 69 ARG A N 1
ATOM 502 C CA . ARG A 1 69 ? -10.675 -7.993 11.449 1.00 98.62 69 ARG A CA 1
ATOM 503 C C . ARG A 1 69 ? -11.367 -8.129 10.091 1.00 98.62 69 ARG A C 1
ATOM 505 O O . ARG A 1 69 ? -11.300 -9.200 9.487 1.00 98.62 69 ARG A O 1
ATOM 512 N N . ARG A 1 70 ? -11.982 -7.049 9.594 1.00 98.56 70 ARG A N 1
ATOM 513 C CA . ARG A 1 70 ? -12.678 -7.026 8.295 1.00 98.56 70 ARG A CA 1
ATOM 514 C C . ARG A 1 70 ? -11.723 -7.215 7.121 1.00 98.56 70 ARG A C 1
ATOM 516 O O . ARG A 1 70 ? -12.015 -8.000 6.224 1.00 98.56 70 ARG A O 1
ATOM 523 N N . VAL A 1 71 ? -10.546 -6.591 7.166 1.00 98.38 71 VAL A N 1
ATOM 524 C CA . VAL A 1 71 ? -9.487 -6.802 6.167 1.00 98.38 71 VAL A CA 1
ATOM 525 C C . VAL A 1 71 ? -9.050 -8.265 6.158 1.00 98.38 71 VAL A C 1
ATOM 527 O O . VAL A 1 71 ? -9.068 -8.899 5.109 1.00 98.38 71 VAL A O 1
ATOM 530 N N . ALA A 1 72 ? -8.718 -8.836 7.319 1.00 98.25 72 ALA A N 1
ATOM 531 C CA . ALA A 1 72 ? -8.316 -10.235 7.423 1.00 98.25 72 ALA A CA 1
ATOM 532 C C . ALA A 1 72 ? -9.410 -11.187 6.916 1.00 98.25 72 ALA A C 1
ATOM 534 O O . ALA A 1 72 ? -9.093 -12.226 6.345 1.00 98.25 72 ALA A O 1
ATOM 535 N N . GLU A 1 73 ? -10.686 -10.861 7.134 1.00 98.19 73 GLU A N 1
ATOM 536 C CA . GLU A 1 73 ? -11.835 -11.574 6.567 1.00 98.19 73 GLU A CA 1
ATOM 537 C C . GLU A 1 73 ? -11.874 -11.524 5.047 1.00 98.19 73 GLU A C 1
ATOM 539 O O . GLU A 1 73 ? -11.913 -12.581 4.417 1.00 98.19 73 GLU A O 1
ATOM 544 N N . ALA A 1 74 ? -11.818 -10.326 4.472 1.00 97.44 74 ALA A N 1
ATOM 545 C CA . ALA A 1 74 ? -11.934 -10.128 3.036 1.00 97.44 74 ALA A CA 1
ATOM 546 C C . ALA A 1 74 ? -10.788 -10.792 2.263 1.00 97.44 74 ALA A C 1
ATOM 548 O O . ALA A 1 74 ? -11.023 -11.431 1.243 1.00 97.44 74 ALA A O 1
ATOM 549 N N . VAL A 1 75 ? -9.548 -10.693 2.754 1.00 97.06 75 VAL A N 1
ATOM 550 C CA . VAL A 1 75 ? -8.372 -11.143 1.989 1.00 97.06 75 VAL A CA 1
ATOM 551 C C . VAL A 1 75 ? -8.145 -12.654 2.020 1.00 97.06 75 VAL A C 1
ATOM 553 O O . VAL A 1 75 ? -7.410 -13.165 1.181 1.00 97.06 75 VAL A O 1
ATOM 556 N N . ARG A 1 76 ? -8.784 -13.397 2.939 1.00 96.62 76 ARG A N 1
ATOM 557 C CA . ARG A 1 76 ? -8.615 -14.862 3.057 1.00 96.62 76 ARG A CA 1
ATOM 558 C C . ARG A 1 76 ? -8.978 -15.628 1.790 1.00 96.62 76 ARG A C 1
ATOM 560 O O . ARG A 1 76 ? -8.426 -16.698 1.556 1.00 96.62 76 ARG A O 1
ATOM 567 N N . THR A 1 77 ? -9.919 -15.111 1.009 1.00 93.88 77 THR A N 1
ATOM 568 C CA . THR A 1 77 ? -10.415 -15.757 -0.213 1.00 93.88 77 THR A CA 1
ATOM 569 C C . THR A 1 77 ? -9.897 -15.097 -1.487 1.00 93.88 77 THR A C 1
ATOM 571 O O . THR A 1 77 ? -10.264 -15.520 -2.579 1.00 93.88 77 THR A O 1
ATOM 574 N N . VAL A 1 78 ? -9.068 -14.056 -1.376 1.00 97.12 78 VAL A N 1
ATOM 575 C CA . VAL A 1 78 ? -8.556 -13.321 -2.535 1.00 97.12 78 VAL A CA 1
ATO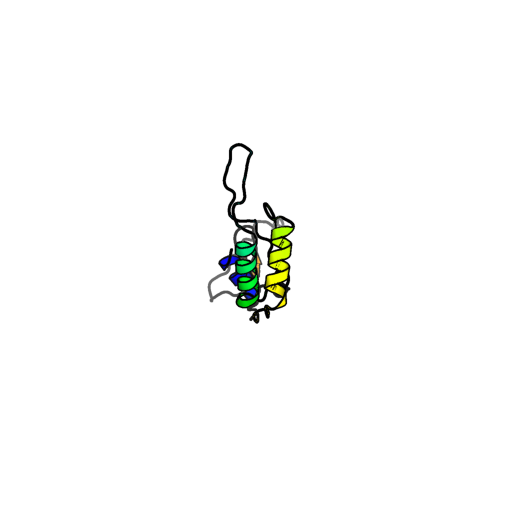M 576 C C . VAL A 1 78 ? -7.302 -14.010 -3.052 1.00 97.12 78 VAL A C 1
ATOM 578 O O . VAL A 1 78 ? -6.338 -14.212 -2.316 1.00 97.12 78 VAL A O 1
ATOM 581 N N . THR A 1 79 ? -7.290 -14.345 -4.339 1.00 97.00 79 THR A N 1
ATOM 582 C CA . THR A 1 79 ? -6.068 -14.768 -5.026 1.00 97.00 79 THR A CA 1
ATOM 583 C C . THR A 1 79 ? -5.276 -13.527 -5.449 1.00 97.00 79 THR A C 1
ATOM 585 O O . THR A 1 79 ? -5.836 -12.680 -6.148 1.00 97.00 79 THR A O 1
ATOM 588 N N . PRO A 1 80 ? -4.000 -13.382 -5.044 1.00 97.12 80 PRO A N 1
ATOM 589 C CA . PRO A 1 80 ? -3.168 -12.276 -5.501 1.00 97.12 80 PRO A CA 1
ATOM 590 C C . PRO A 1 80 ? -3.012 -12.269 -7.022 1.00 97.12 80 PRO A C 1
ATOM 592 O O . PRO A 1 80 ? -2.783 -13.316 -7.630 1.00 97.12 80 PRO A O 1
ATOM 595 N N . GLY A 1 81 ? -3.103 -11.083 -7.621 1.00 96.44 81 GLY A N 1
ATOM 596 C CA . GLY A 1 81 ? -2.836 -10.890 -9.044 1.00 96.44 81 GLY A CA 1
ATOM 597 C C . GLY A 1 81 ? -1.396 -11.236 -9.423 1.00 96.44 81 GLY A C 1
ATOM 598 O O . GLY A 1 81 ? -0.468 -11.112 -8.621 1.00 96.44 81 GLY A O 1
ATOM 599 N N . GLU A 1 82 ? -1.190 -11.648 -10.671 1.00 96.12 82 GLU A N 1
ATOM 600 C CA . GLU A 1 82 ? 0.148 -11.923 -11.189 1.00 96.12 82 GLU A CA 1
ATOM 601 C C . GLU A 1 82 ? 0.907 -10.624 -11.491 1.00 96.12 82 GLU A C 1
ATOM 603 O O . GLU A 1 82 ? 0.410 -9.715 -12.163 1.00 96.12 82 GLU A O 1
ATOM 608 N N . ARG A 1 83 ? 2.156 -10.542 -11.023 1.00 96.25 83 ARG A N 1
ATOM 609 C CA . ARG A 1 83 ? 3.017 -9.376 -11.234 1.00 96.25 83 ARG A CA 1
ATOM 610 C C . ARG A 1 83 ? 4.018 -9.617 -12.353 1.00 96.25 83 ARG A C 1
ATOM 612 O O . ARG A 1 83 ? 4.945 -10.409 -12.214 1.00 96.25 83 ARG A O 1
ATOM 619 N N . HIS A 1 84 ? 3.884 -8.834 -13.417 1.00 95.12 84 HIS A N 1
ATOM 620 C CA . HIS A 1 84 ? 4.824 -8.804 -14.533 1.00 95.12 84 HIS A CA 1
ATOM 621 C C . HIS A 1 84 ? 5.853 -7.693 -14.317 1.00 95.12 84 HIS A C 1
ATOM 623 O O . HIS A 1 84 ? 5.563 -6.510 -14.513 1.00 95.12 84 HIS A O 1
ATOM 629 N N . ILE A 1 85 ? 7.049 -8.073 -13.870 1.00 96.38 85 ILE A N 1
ATOM 630 C CA . ILE A 1 85 ? 8.075 -7.116 -13.453 1.00 96.38 85 ILE A CA 1
ATOM 631 C C . ILE A 1 85 ? 8.914 -6.673 -14.656 1.00 96.38 85 ILE A C 1
ATOM 633 O O . ILE A 1 85 ? 9.584 -7.483 -15.292 1.00 96.38 85 ILE A O 1
ATOM 637 N N . THR A 1 86 ? 8.930 -5.368 -14.925 1.00 93.62 86 THR A N 1
ATOM 638 C CA . THR A 1 86 ? 9.836 -4.719 -15.880 1.00 93.62 86 THR A CA 1
ATOM 639 C C . THR A 1 86 ? 10.944 -4.010 -15.110 1.00 93.62 86 THR A C 1
ATOM 641 O O . THR A 1 86 ? 10.724 -2.968 -14.487 1.00 93.62 86 THR A O 1
ATOM 644 N N . TYR A 1 87 ? 12.141 -4.591 -15.132 1.00 90.44 87 TYR A N 1
ATOM 645 C CA . TYR A 1 87 ? 13.310 -4.027 -14.466 1.00 90.44 87 TYR A CA 1
ATOM 646 C C . TYR A 1 87 ? 14.120 -3.153 -15.427 1.00 90.44 87 TYR A C 1
ATOM 648 O O . TYR A 1 87 ? 14.615 -3.643 -16.440 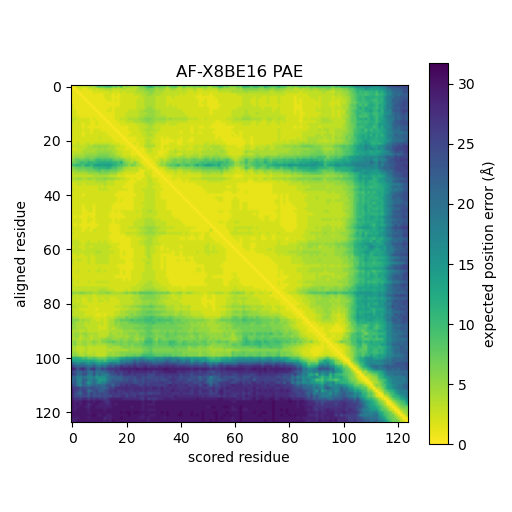1.00 90.44 87 TYR A O 1
ATOM 656 N N . GLU A 1 88 ? 14.294 -1.880 -15.072 1.00 90.62 88 GLU A N 1
ATOM 657 C CA . GLU A 1 88 ? 15.132 -0.934 -15.807 1.00 90.62 88 GLU A CA 1
ATOM 658 C C . GLU A 1 88 ? 16.301 -0.457 -14.925 1.00 90.62 88 GLU A C 1
ATOM 660 O O . GLU A 1 88 ? 16.081 0.234 -13.922 1.00 90.62 88 GLU A O 1
ATOM 665 N N . PRO A 1 89 ? 17.553 -0.823 -15.258 1.00 91.50 89 PRO A N 1
ATOM 666 C CA . PRO A 1 89 ? 18.731 -0.336 -14.549 1.00 91.50 89 PRO A CA 1
ATOM 667 C C . PRO A 1 89 ? 18.791 1.197 -14.556 1.00 91.50 89 PRO A C 1
ATOM 669 O O . PRO A 1 89 ? 18.835 1.817 -15.618 1.00 91.50 89 PRO A O 1
ATOM 672 N N . SER A 1 90 ? 18.791 1.795 -13.366 1.00 92.56 90 SER A N 1
ATOM 673 C CA . SER A 1 90 ? 18.660 3.242 -13.170 1.00 92.56 90 SER A CA 1
ATOM 674 C C . SER A 1 90 ? 19.457 3.714 -11.954 1.00 92.56 90 SER A C 1
ATOM 676 O O . SER A 1 90 ? 19.746 2.928 -11.048 1.00 92.56 90 SER A O 1
ATOM 678 N N . VAL A 1 91 ? 19.746 5.015 -11.895 1.00 94.56 91 VAL A N 1
ATOM 679 C CA . VAL A 1 91 ? 20.199 5.726 -10.686 1.00 94.56 91 VAL A CA 1
ATOM 680 C C . VAL A 1 91 ? 19.117 6.704 -10.234 1.00 94.56 91 VAL A C 1
ATOM 682 O O . VAL A 1 91 ? 18.379 7.228 -11.063 1.00 94.56 91 VAL A O 1
ATOM 685 N N . SER A 1 92 ? 18.994 6.965 -8.934 1.00 93.94 92 SER A N 1
ATOM 686 C CA . SER A 1 92 ? 17.971 7.864 -8.390 1.00 93.94 92 SER A CA 1
ATOM 687 C C . SER A 1 92 ? 18.557 9.043 -7.624 1.00 93.94 92 SER A C 1
ATOM 689 O O . SER A 1 92 ? 19.557 8.914 -6.922 1.00 93.94 92 SER A O 1
ATOM 691 N N . SER A 1 93 ? 17.865 10.174 -7.707 1.00 94.69 93 SER A N 1
ATOM 692 C CA . SER A 1 93 ? 17.945 11.298 -6.773 1.00 94.69 93 SER A CA 1
ATOM 693 C C . SER A 1 93 ? 16.661 11.369 -5.935 1.00 94.69 93 SER A C 1
ATOM 695 O O . SER A 1 93 ? 15.785 10.516 -6.066 1.00 94.69 93 SER A O 1
ATOM 697 N N . LEU A 1 94 ? 16.519 12.410 -5.108 1.00 93.75 94 LEU A N 1
ATOM 698 C CA . LEU A 1 94 ? 15.311 12.635 -4.307 1.00 93.75 94 LEU A CA 1
ATOM 699 C C . LEU A 1 94 ? 14.032 12.773 -5.155 1.00 93.75 94 LEU A C 1
ATOM 701 O O . LEU A 1 94 ? 12.961 12.385 -4.702 1.00 93.75 94 LEU A O 1
ATOM 705 N N . TYR A 1 95 ? 14.138 13.325 -6.366 1.00 92.38 95 TYR A N 1
ATOM 706 C CA . TYR A 1 95 ? 12.972 13.701 -7.177 1.00 92.38 95 TYR A CA 1
ATOM 707 C C . TYR A 1 95 ? 12.756 12.821 -8.403 1.00 92.38 95 TYR A C 1
ATOM 709 O O . TYR A 1 95 ? 11.665 12.811 -8.963 1.00 92.38 95 TYR A O 1
ATOM 717 N N . THR A 1 96 ? 13.793 12.118 -8.858 1.00 91.69 96 THR A N 1
ATOM 718 C CA . THR A 1 96 ? 13.724 11.367 -10.113 1.00 91.69 96 THR A CA 1
ATOM 719 C C . THR A 1 96 ? 14.668 10.181 -10.116 1.00 91.69 96 THR A C 1
ATOM 721 O O . THR A 1 96 ? 15.768 10.252 -9.562 1.00 91.69 96 THR A O 1
ATOM 724 N N . ALA A 1 97 ? 14.260 9.124 -10.812 1.00 91.88 97 ALA A N 1
ATOM 725 C CA . ALA A 1 97 ? 15.155 8.095 -11.319 1.00 91.88 97 ALA A CA 1
ATOM 726 C C . ALA A 1 97 ? 15.546 8.428 -12.767 1.00 91.88 97 ALA A C 1
ATOM 728 O O . ALA A 1 97 ? 14.753 9.012 -13.503 1.00 91.88 97 ALA A O 1
ATOM 729 N N . VAL A 1 98 ? 16.772 8.092 -13.158 1.00 91.50 98 VAL A N 1
ATOM 730 C CA . VAL A 1 98 ? 17.289 8.234 -14.521 1.00 91.50 98 VAL A CA 1
ATOM 731 C C . VAL A 1 98 ? 17.774 6.858 -14.977 1.00 91.50 98 VAL A C 1
ATOM 733 O O . VAL A 1 98 ? 18.667 6.298 -14.326 1.00 91.50 98 VAL A O 1
ATOM 736 N N . PRO A 1 99 ? 17.206 6.295 -16.057 1.00 91.38 99 PRO A N 1
ATOM 737 C CA . PRO A 1 99 ? 17.657 5.020 -16.589 1.00 91.38 99 PRO A CA 1
ATOM 738 C C . PRO A 1 99 ? 19.050 5.151 -17.202 1.00 91.38 99 PRO A C 1
ATOM 740 O O . PRO A 1 99 ? 19.419 6.190 -17.748 1.00 91.38 99 PRO A O 1
ATOM 743 N N . PHE A 1 100 ? 19.835 4.076 -17.144 1.00 89.19 100 PHE A N 1
ATOM 744 C CA . PHE A 1 100 ? 21.150 4.043 -17.792 1.00 89.19 100 PHE A CA 1
ATOM 745 C C . PHE A 1 100 ? 21.057 3.939 -19.316 1.00 89.19 100 PHE A C 1
ATOM 747 O O . PHE A 1 100 ? 22.035 4.215 -20.009 1.00 89.19 100 PHE A O 1
ATOM 754 N N . LYS A 1 101 ? 19.903 3.523 -19.852 1.00 82.44 101 LYS A N 1
ATOM 755 C CA . LYS A 1 101 ? 19.695 3.423 -21.294 1.00 82.44 101 LYS A CA 1
ATOM 756 C C . LYS A 1 101 ? 19.506 4.817 -21.882 1.00 82.44 101 LYS A C 1
ATOM 758 O O . LYS A 1 101 ? 18.604 5.548 -21.488 1.00 82.44 101 LYS A O 1
ATOM 763 N N . GLN A 1 102 ? 20.333 5.144 -22.867 1.00 70.25 102 GLN A N 1
ATOM 764 C CA . GLN A 1 102 ? 20.266 6.412 -23.577 1.00 70.25 102 GLN A CA 1
ATOM 765 C C . GLN A 1 102 ? 19.977 6.183 -25.052 1.00 70.25 102 GLN A C 1
ATOM 767 O O . GLN A 1 102 ? 20.696 5.454 -25.734 1.00 70.25 102 GLN A O 1
ATOM 772 N N . GLU A 1 103 ? 18.929 6.832 -25.542 1.00 65.12 103 GLU A N 1
ATOM 773 C CA . GLU A 1 103 ? 18.743 7.095 -26.968 1.00 65.12 103 GLU A CA 1
ATOM 774 C C . GLU A 1 103 ? 19.911 7.987 -27.421 1.00 65.12 103 GLU A C 1
ATOM 776 O O . GLU A 1 103 ? 20.229 8.933 -26.701 1.00 65.12 103 GLU A O 1
ATOM 781 N N . ALA A 1 104 ? 20.567 7.673 -28.547 1.00 60.97 104 ALA A N 1
ATOM 782 C CA . ALA A 1 104 ? 21.840 8.245 -29.018 1.00 60.97 104 ALA A CA 1
ATOM 783 C C . ALA A 1 104 ? 21.899 9.791 -29.017 1.00 60.97 104 ALA A C 1
ATOM 785 O O . ALA A 1 104 ? 21.782 10.465 -30.037 1.00 60.97 104 ALA A O 1
ATOM 786 N N . SER A 1 105 ? 22.120 10.343 -27.834 1.00 58.84 105 SER A N 1
ATOM 787 C CA . SER A 1 105 ? 22.269 11.746 -27.490 1.00 58.84 105 SER A CA 1
ATOM 788 C C . SER A 1 105 ? 23.219 11.793 -26.290 1.00 58.84 105 SER A C 1
ATOM 790 O O . SER A 1 105 ? 23.293 10.856 -25.494 1.00 58.84 105 SER A O 1
ATOM 792 N N . VAL A 1 106 ? 24.053 12.827 -26.221 1.00 63.97 106 VAL A N 1
ATOM 793 C CA . VAL A 1 106 ? 25.203 12.866 -25.307 1.00 63.97 106 VAL A CA 1
ATOM 794 C C . VAL A 1 106 ? 24.736 12.856 -23.842 1.00 63.97 106 VAL A C 1
ATOM 796 O O . VAL A 1 106 ? 24.025 13.767 -23.422 1.00 63.97 106 VAL A O 1
ATOM 799 N N . LEU A 1 107 ? 25.175 11.874 -23.034 1.00 62.81 107 LEU A N 1
ATOM 800 C CA . LEU A 1 107 ? 25.086 11.980 -21.570 1.00 62.81 107 LEU A CA 1
ATOM 801 C C . LEU A 1 107 ? 26.090 13.010 -21.085 1.00 62.81 107 LEU A C 1
ATOM 803 O O . LEU A 1 107 ? 27.299 12.776 -21.119 1.00 62.81 107 LEU A O 1
ATOM 807 N N . VAL A 1 108 ? 25.606 14.129 -20.571 1.00 68.19 108 VAL A N 1
ATOM 808 C CA . VAL A 1 108 ? 26.473 15.063 -19.858 1.00 68.19 108 VAL A CA 1
ATOM 809 C C . VAL A 1 108 ? 26.504 14.648 -18.389 1.00 68.19 108 VAL A C 1
ATOM 811 O O . VAL A 1 108 ? 25.623 15.009 -17.613 1.00 68.19 108 VAL A O 1
ATOM 814 N N . ILE A 1 109 ? 27.518 13.868 -18.002 1.00 70.94 109 ILE A N 1
ATOM 815 C CA . ILE A 1 109 ? 27.827 13.606 -16.589 1.00 70.94 109 ILE A CA 1
ATOM 816 C C . ILE A 1 109 ? 28.747 14.726 -16.096 1.00 70.94 109 ILE A C 1
ATOM 818 O O . ILE A 1 109 ? 29.908 14.806 -16.493 1.00 70.94 109 ILE A O 1
ATOM 822 N N . GLY A 1 110 ? 28.240 15.606 -15.232 1.00 70.38 110 GLY A N 1
ATOM 823 C CA . GLY A 1 110 ? 29.046 16.672 -14.635 1.00 70.38 110 GLY A CA 1
ATOM 824 C C . GLY A 1 110 ? 30.052 16.118 -13.621 1.00 70.38 110 GLY A C 1
ATOM 825 O O . GLY A 1 110 ? 29.663 15.676 -12.546 1.00 70.38 110 GLY A O 1
ATOM 826 N N . SER A 1 111 ? 31.351 16.180 -13.922 1.00 61.72 111 SER A N 1
ATOM 827 C CA . SER A 1 111 ? 32.432 15.691 -13.045 1.00 61.72 111 SER A CA 1
ATOM 828 C C . SER A 1 111 ? 32.914 16.710 -11.997 1.00 61.72 111 SER A C 1
ATOM 830 O O . SER A 1 111 ? 33.964 16.524 -11.387 1.00 61.72 111 SER A O 1
ATOM 832 N N . ALA A 1 112 ? 32.180 17.805 -11.774 1.00 59.75 112 ALA A N 1
ATOM 833 C CA . ALA A 1 112 ? 32.655 18.939 -10.972 1.00 59.75 112 ALA A CA 1
ATOM 834 C C . ALA A 1 112 ? 32.817 18.649 -9.464 1.00 59.75 112 ALA A C 1
ATOM 836 O O . ALA A 1 112 ? 33.352 19.482 -8.739 1.00 59.75 112 ALA A O 1
ATOM 837 N N . GLN A 1 113 ? 32.369 17.487 -8.976 1.00 57.97 113 GLN A N 1
ATOM 838 C CA . GLN A 1 113 ? 32.476 17.120 -7.559 1.00 57.97 113 GLN A CA 1
ATOM 839 C C . GLN A 1 113 ? 33.801 16.445 -7.179 1.00 57.97 113 GLN A C 1
ATOM 841 O O . GLN A 1 113 ? 34.044 16.223 -5.995 1.00 57.97 113 GLN A O 1
ATOM 846 N N . THR A 1 114 ? 34.672 16.111 -8.136 1.00 54.91 114 THR A N 1
ATOM 847 C CA . THR A 1 114 ? 35.967 15.493 -7.820 1.00 54.91 114 THR A CA 1
ATOM 848 C C . THR A 1 114 ? 37.058 16.570 -7.719 1.00 54.91 114 THR A C 1
ATOM 850 O O . THR A 1 114 ? 37.398 17.176 -8.733 1.00 54.91 114 THR A O 1
ATOM 853 N N . PRO A 1 115 ? 37.668 16.818 -6.541 1.00 56.47 115 PRO A N 1
ATOM 854 C CA . PRO A 1 115 ? 38.683 17.866 -6.365 1.00 56.47 115 PRO A CA 1
ATOM 855 C C . PRO A 1 115 ? 40.058 17.533 -6.980 1.00 56.47 115 PRO A C 1
ATOM 857 O O . PRO A 1 115 ? 41.035 18.245 -6.750 1.00 56.47 115 PRO A O 1
ATOM 860 N N . THR A 1 116 ? 40.184 16.460 -7.762 1.00 59.62 116 THR A N 1
ATOM 861 C CA . THR A 1 116 ? 41.438 16.102 -8.432 1.00 59.62 116 THR A CA 1
ATOM 862 C C . THR A 1 116 ? 41.651 16.966 -9.672 1.00 59.62 116 THR A C 1
ATOM 864 O O . THR A 1 116 ? 41.293 16.591 -10.785 1.00 59.62 116 THR A O 1
ATOM 867 N N . ALA A 1 117 ? 42.265 18.131 -9.479 1.00 54.88 117 ALA A N 1
ATOM 868 C CA . ALA A 1 117 ? 42.873 18.891 -10.564 1.00 54.88 117 ALA A CA 1
ATOM 869 C C . ALA A 1 117 ? 44.042 18.091 -11.182 1.00 54.88 117 ALA A C 1
ATOM 871 O O . ALA A 1 117 ? 44.865 17.554 -10.430 1.00 54.88 117 ALA A O 1
ATOM 872 N N . PRO A 1 118 ? 44.204 18.042 -12.517 1.00 48.34 118 PRO A N 1
ATOM 873 C CA . PRO A 1 118 ? 45.458 17.593 -13.098 1.00 48.34 118 PRO A CA 1
ATOM 874 C C . PRO A 1 118 ? 46.518 18.663 -12.810 1.00 48.34 118 PRO A C 1
ATOM 876 O O . PRO A 1 118 ? 46.517 19.743 -13.400 1.00 48.34 118 PRO A O 1
ATOM 879 N N . ARG A 1 119 ? 47.449 18.374 -11.892 1.00 48.56 119 ARG A N 1
ATOM 880 C CA . ARG A 1 119 ? 48.720 19.107 -11.809 1.00 48.56 119 ARG A CA 1
ATOM 881 C C . ARG A 1 119 ? 49.535 18.796 -13.066 1.00 48.56 119 ARG A C 1
ATOM 883 O O . ARG A 1 119 ? 50.400 17.928 -13.046 1.00 48.56 119 ARG A O 1
ATOM 890 N N . LEU A 1 120 ? 49.273 19.509 -14.156 1.00 45.94 120 LEU A N 1
ATOM 891 C CA . LEU A 1 120 ? 50.221 19.623 -15.259 1.00 45.94 120 LEU A CA 1
ATOM 892 C C . LEU A 1 120 ? 51.265 20.669 -14.861 1.00 45.94 120 LEU A C 1
ATOM 894 O O . LEU A 1 120 ? 51.105 21.864 -15.098 1.00 45.94 120 LEU A O 1
ATOM 898 N N . SER A 1 121 ? 52.331 20.217 -14.197 1.00 45.25 121 SER A N 1
ATOM 899 C CA . SER A 1 121 ? 53.559 20.997 -14.085 1.00 45.25 121 SER A CA 1
ATOM 900 C C . SER A 1 121 ? 54.225 21.034 -15.459 1.00 45.25 121 SER A C 1
ATOM 902 O O . SER A 1 121 ? 54.789 20.048 -15.931 1.00 45.25 121 SER A O 1
ATOM 904 N N . ALA A 1 122 ? 54.162 22.186 -16.124 1.00 42.41 122 ALA A N 1
ATOM 905 C CA . ALA A 1 122 ? 55.042 22.466 -17.246 1.00 42.41 122 ALA A CA 1
ATOM 906 C C . ALA A 1 122 ? 56.469 22.610 -16.694 1.00 42.41 122 ALA A C 1
ATOM 908 O O . ALA A 1 122 ? 56.863 23.676 -16.228 1.00 42.41 122 ALA A O 1
ATOM 909 N N . ARG A 1 123 ? 57.230 21.511 -16.695 1.00 42.94 123 ARG A N 1
ATOM 910 C CA . ARG A 1 123 ? 58.691 21.580 -16.632 1.00 42.94 123 ARG A CA 1
ATOM 911 C C . ARG A 1 123 ? 59.170 22.183 -17.956 1.00 42.94 123 ARG A C 1
ATOM 913 O O . ARG A 1 123 ? 58.908 21.613 -19.013 1.00 42.94 123 ARG A O 1
ATOM 920 N N . ARG A 1 124 ? 59.829 23.335 -17.880 1.00 45.38 124 ARG A N 1
ATOM 921 C CA . ARG A 1 124 ? 60.875 23.743 -18.822 1.00 45.38 124 ARG A CA 1
ATOM 922 C C . ARG A 1 124 ? 62.206 23.618 -18.102 1.00 45.38 124 ARG A C 1
ATOM 924 O O . ARG A 1 124 ? 62.201 23.835 -16.869 1.00 45.38 124 ARG A O 1
#

Sequence (124 aa):
MSEHLRHLSRHARIPVSVMPNAGLPVLGPNGAEYPLQPDELAEALAGFIAEFGLSLVGGCCGTTPEHIRRVAEAVRTVTPGERHITYEPSVSSLYTAVPFKQEASVLVIGSAQTPTAPRLSARR

Solvent-accessible surface area (backbone atoms only — not comparable to full-atom values): 7642 Å² total; per-residue (Å²): 111,67,69,62,47,51,51,46,34,30,45,44,95,60,86,44,70,53,54,54,47,19,51,72,75,41,84,50,100,90,43,77,42,38,79,48,48,36,63,62,53,14,53,53,50,36,50,43,20,40,70,40,30,41,72,46,77,60,64,41,62,64,49,47,75,64,27,53,52,39,30,58,58,50,41,73,79,54,64,57,24,84,64,71,63,57,80,73,68,58,52,73,60,99,89,47,74,46,63,74,79,68,76,101,60,87,82,84,77,83,68,84,84,59,88,77,71,84,84,77,75,83,80,128

Radius of gyration: 23.51 Å; Cα contacts (8 Å, |Δi|>4): 160; chains: 1; bounding box: 77×40×48 Å